Protein AF-A0A949W8V4-F1 (afdb_monomer)

pLDDT: mean 84.57, std 11.33, range [44.0, 98.31]

Secondary structure (DSSP, 8-state):
-TTSHHHHHHHHHHHHTPPP-GGGGGHHHHHHHHHHT---HHHHHHHHH-TTTTSPP-STTTTTHHHHS-HHHHHHHHHHHHHHHHHTTPPPSS-----HHHHHHHHHHHHHHHHHHHHHHHHHHS-HHHHHHHHHHHHHHHHHH----TTHHHHHHHHHHT-

Foldseek 3Di:
DLVCCQVVQVVVCVVVVHDDDPCVQVVLVVLVVCVVVVPDPVSVVCCVVPVPVNDGRDCPPPPPVVVVDDPVVLLLCCLVCVVVCVVVPHDRPDDRDPDPVSVVVNVVVVVLVVVLVVVVVVLVVDDPVVNVVVLVVQVVCCVPPVDDDPVCPVVVVVVVVVD

Solvent-accessible surface area (backbone atoms only — not comparable to full-atom values): 9700 Å² total; per-residue (Å²): 92,68,87,44,49,69,65,45,49,45,53,49,22,58,76,71,75,45,85,75,56,76,63,71,73,46,48,25,62,58,49,52,55,41,44,74,63,64,81,38,71,66,50,51,52,41,46,73,79,37,59,70,79,56,44,71,87,61,59,82,68,64,71,47,63,74,78,72,45,55,72,71,52,47,53,47,48,40,62,75,42,32,74,60,33,46,76,73,73,40,85,64,99,64,78,82,72,86,50,63,68,54,50,52,52,50,52,54,50,48,53,52,48,52,52,49,51,51,52,51,58,49,54,75,69,46,58,70,71,58,48,54,51,50,52,52,53,46,51,50,42,26,75,77,69,69,48,70,53,85,82,48,48,60,58,54,53,53,61,63,77,74,110

Sequence (163 aa):
MVAFPEEYTKRICQFLGLAYNLEMLEFNKVIEKKVESEEFNSTKEMADFHPNLIKPISTNHIKKWETAFTKKEVELIEYIAGDYGKKYGYETSQPKSSSLSLKFTAIKSFIRHQINYKIITLYYKLPQKTRELMSGFSRFLFKTFRYTNYFNSSDFRYDENNK

Radius of gyration: 21.93 Å; Cα contacts (8 Å, |Δi|>4): 82; chains: 1; bounding box: 43×48×44 Å

Mean predicted aligned error: 8.96 Å

Structure (mmCIF, N/CA/C/O backbone):
data_AF-A0A949W8V4-F1
#
_entry.id   AF-A0A949W8V4-F1
#
loop_
_atom_site.group_PDB
_atom_site.id
_atom_site.type_symbol
_atom_site.label_atom_id
_atom_site.label_alt_id
_atom_site.label_comp_id
_atom_site.label_asym_id
_atom_site.label_entity_id
_atom_site.label_seq_id
_atom_site.pdbx_PDB_ins_code
_atom_site.Cartn_x
_atom_site.Cartn_y
_atom_site.Cartn_z
_atom_site.occupancy
_atom_site.B_iso_or_equiv
_atom_site.auth_seq_id
_atom_site.auth_comp_id
_atom_site.auth_asym_id
_atom_site.auth_atom_id
_atom_site.pdbx_PDB_model_num
ATOM 1 N N . MET A 1 1 ? 6.200 -13.275 -5.519 1.00 84.56 1 MET A N 1
ATOM 2 C CA . MET A 1 1 ? 6.920 -12.515 -6.563 1.00 84.56 1 MET A CA 1
ATOM 3 C C . MET A 1 1 ? 8.295 -12.053 -6.093 1.00 84.56 1 MET A C 1
ATOM 5 O O . MET A 1 1 ? 9.257 -12.669 -6.507 1.00 84.56 1 MET A O 1
ATOM 9 N N . VAL A 1 2 ? 8.428 -11.071 -5.189 1.00 91.88 2 VAL A N 1
ATOM 10 C CA . VAL A 1 2 ? 9.757 -10.535 -4.790 1.00 91.88 2 VAL A CA 1
ATOM 11 C C . VAL A 1 2 ? 10.698 -11.535 -4.097 1.00 91.88 2 VAL A C 1
ATOM 13 O O . VAL A 1 2 ? 11.904 -11.353 -4.153 1.00 91.88 2 VAL A O 1
ATOM 16 N N . ALA A 1 3 ? 10.169 -12.594 -3.474 1.00 93.94 3 ALA A N 1
ATOM 17 C CA . ALA A 1 3 ? 10.979 -13.668 -2.882 1.00 93.94 3 ALA A CA 1
ATOM 18 C C . ALA A 1 3 ? 11.548 -14.654 -3.923 1.00 93.94 3 ALA A C 1
ATOM 20 O O . ALA A 1 3 ? 12.538 -15.319 -3.653 1.00 93.94 3 ALA A O 1
ATOM 21 N N . PHE A 1 4 ? 10.931 -14.732 -5.108 1.00 96.19 4 PHE A N 1
ATOM 22 C CA . PHE A 1 4 ? 11.317 -15.640 -6.195 1.00 96.19 4 PHE A CA 1
ATOM 23 C C . PHE A 1 4 ? 11.239 -14.901 -7.544 1.00 96.19 4 PHE A C 1
ATOM 25 O O . PHE A 1 4 ? 10.456 -15.273 -8.420 1.00 96.19 4 PHE A O 1
ATOM 32 N N . PRO A 1 5 ? 11.963 -13.781 -7.709 1.00 95.56 5 PRO A N 1
ATOM 33 C CA . PRO A 1 5 ? 11.707 -12.847 -8.799 1.00 95.56 5 PRO A CA 1
ATOM 34 C C . PRO A 1 5 ? 11.948 -13.469 -10.176 1.00 95.56 5 PRO A C 1
ATOM 36 O O . PRO A 1 5 ? 11.136 -13.269 -11.070 1.00 95.56 5 PRO A O 1
ATOM 39 N N . GLU A 1 6 ? 12.989 -14.286 -10.340 1.00 96.81 6 GLU A N 1
ATOM 40 C CA . GLU A 1 6 ? 13.263 -14.990 -11.597 1.00 96.81 6 GLU A CA 1
ATOM 41 C C . GLU A 1 6 ? 12.108 -15.902 -12.024 1.00 96.81 6 GLU A C 1
ATOM 43 O O . GLU A 1 6 ? 11.637 -15.827 -13.159 1.00 96.81 6 GLU A O 1
ATOM 48 N N . GLU A 1 7 ? 11.627 -16.740 -11.105 1.00 97.50 7 GLU A N 1
ATOM 49 C CA . GLU A 1 7 ? 10.554 -17.695 -11.369 1.00 97.50 7 GLU A CA 1
ATOM 50 C C . GLU A 1 7 ? 9.277 -16.981 -11.821 1.00 97.50 7 GLU A C 1
ATOM 52 O O . GLU A 1 7 ? 8.686 -17.326 -12.847 1.00 97.50 7 GLU A O 1
ATOM 57 N N . TYR A 1 8 ? 8.856 -15.959 -11.072 1.00 97.38 8 TYR A N 1
ATOM 58 C CA . TYR A 1 8 ? 7.639 -15.225 -11.397 1.00 97.38 8 TYR A CA 1
ATOM 59 C C . TYR A 1 8 ? 7.798 -14.392 -12.671 1.00 97.38 8 TYR A C 1
ATOM 61 O O . TYR A 1 8 ? 6.861 -14.352 -13.463 1.00 97.38 8 TYR A O 1
ATOM 69 N N . THR A 1 9 ? 8.962 -13.789 -12.924 1.00 96.94 9 THR A N 1
ATOM 70 C CA . THR A 1 9 ? 9.213 -13.055 -14.173 1.00 96.94 9 THR A CA 1
ATOM 71 C C . THR A 1 9 ? 9.150 -13.987 -15.382 1.00 96.94 9 THR A C 1
ATOM 73 O O . THR A 1 9 ? 8.477 -13.654 -16.351 1.00 96.94 9 THR A O 1
ATOM 76 N N . LYS A 1 10 ? 9.730 -15.196 -15.315 1.00 97.81 10 LYS A N 1
ATOM 77 C CA . LYS A 1 10 ? 9.595 -16.204 -16.387 1.00 97.81 10 LYS A CA 1
ATOM 78 C C . LYS A 1 10 ? 8.135 -16.575 -16.648 1.00 97.81 10 LYS A C 1
ATOM 80 O O . LYS A 1 10 ? 7.713 -16.604 -17.801 1.00 97.81 10 LYS A O 1
ATOM 85 N N . ARG A 1 11 ? 7.346 -16.805 -15.590 1.00 97.94 11 ARG A N 1
ATOM 86 C CA . ARG A 1 11 ? 5.905 -17.100 -15.708 1.00 97.94 11 ARG A CA 1
ATOM 87 C C . ARG A 1 11 ? 5.128 -15.937 -16.334 1.00 97.94 11 ARG A C 1
ATOM 89 O O . ARG A 1 11 ? 4.254 -16.174 -17.161 1.00 97.94 11 ARG A O 1
ATOM 96 N N . ILE A 1 12 ? 5.455 -14.696 -15.968 1.00 97.56 12 ILE A N 1
ATOM 97 C CA . ILE A 1 12 ? 4.845 -13.488 -16.545 1.00 97.56 12 ILE A CA 1
ATOM 98 C C . ILE A 1 12 ? 5.199 -13.370 -18.032 1.00 97.56 12 ILE A C 1
ATOM 100 O O . ILE A 1 12 ? 4.302 -13.189 -18.850 1.00 97.56 12 ILE A O 1
ATOM 104 N N . CYS A 1 13 ? 6.474 -13.531 -18.398 1.00 97.81 13 CYS A N 1
ATOM 105 C CA . CYS A 1 13 ? 6.913 -13.536 -19.794 1.00 97.81 13 CYS A CA 1
ATOM 106 C C . CYS A 1 13 ? 6.176 -14.609 -20.603 1.00 97.81 13 CYS A C 1
ATOM 108 O O . CYS A 1 13 ? 5.632 -14.306 -21.660 1.00 97.81 13 CYS A O 1
ATOM 110 N N . GLN A 1 14 ? 6.074 -15.832 -20.075 1.00 98.06 14 GLN A N 1
ATOM 111 C CA . GLN A 1 14 ? 5.349 -16.925 -20.719 1.00 98.06 14 GLN A CA 1
ATOM 112 C C . GLN A 1 14 ? 3.860 -16.604 -20.909 1.00 98.06 14 GLN A C 1
ATOM 114 O O . GLN A 1 14 ? 3.327 -16.825 -21.992 1.00 98.06 14 GLN A O 1
ATOM 119 N N . PHE A 1 15 ? 3.196 -16.061 -19.884 1.00 98.31 15 PHE A N 1
ATOM 120 C CA . PHE A 1 15 ? 1.791 -15.650 -19.964 1.00 98.31 15 PHE A CA 1
ATOM 121 C C . PHE A 1 15 ? 1.559 -14.576 -21.037 1.00 98.31 15 PHE A C 1
ATOM 123 O O . PHE A 1 15 ? 0.553 -14.615 -21.738 1.00 98.31 15 PHE A O 1
ATOM 130 N N . LEU A 1 16 ? 2.501 -13.640 -21.183 1.00 98.06 16 LEU A N 1
ATOM 131 C CA . LEU A 1 16 ? 2.433 -12.549 -22.158 1.00 98.06 16 LEU A CA 1
ATOM 132 C C . LEU A 1 16 ? 2.956 -12.927 -23.555 1.00 98.06 16 LEU A C 1
ATOM 134 O O . LEU A 1 16 ? 2.851 -12.114 -24.470 1.00 98.06 16 LEU A O 1
ATOM 138 N N . GLY A 1 17 ? 3.542 -14.116 -23.736 1.00 97.56 17 GLY A N 1
ATOM 139 C CA . GLY A 1 17 ? 4.193 -14.510 -24.991 1.00 97.56 17 GLY A CA 1
ATOM 140 C C . GLY A 1 17 ? 5.500 -13.757 -25.284 1.00 97.56 17 GLY A C 1
ATOM 141 O O . GLY A 1 17 ? 5.864 -13.587 -26.445 1.00 97.56 17 GLY A O 1
ATOM 142 N N . LEU A 1 18 ? 6.200 -13.284 -24.249 1.00 97.44 18 LEU A N 1
ATOM 143 C CA . LEU A 1 18 ? 7.463 -12.548 -24.350 1.00 97.44 18 LEU A CA 1
ATOM 144 C C . LEU A 1 18 ? 8.668 -13.453 -24.063 1.00 97.44 18 LEU A C 1
ATOM 146 O O . LEU A 1 18 ? 8.599 -14.362 -23.234 1.00 97.44 18 LEU A O 1
ATOM 150 N N . ALA A 1 19 ? 9.808 -13.160 -24.693 1.00 97.50 19 ALA A N 1
ATOM 151 C CA . ALA A 1 19 ? 11.077 -13.793 -24.349 1.00 97.50 19 ALA A CA 1
ATOM 152 C C . ALA A 1 19 ? 11.586 -13.276 -22.993 1.00 97.50 19 ALA A C 1
ATOM 154 O O . ALA A 1 19 ? 11.629 -12.069 -22.749 1.00 97.50 19 ALA A O 1
ATOM 155 N N . TYR A 1 20 ? 11.984 -14.193 -22.114 1.00 97.12 20 TYR A N 1
ATOM 156 C CA . TYR A 1 20 ? 12.627 -13.843 -20.851 1.00 97.12 20 TYR A CA 1
ATOM 157 C C . TYR A 1 20 ? 14.079 -13.401 -21.090 1.00 97.12 20 TYR A C 1
ATOM 159 O O . TYR A 1 20 ? 14.827 -14.093 -21.779 1.00 97.12 20 TYR A O 1
ATOM 167 N N . ASN A 1 21 ? 14.483 -12.286 -20.476 1.00 95.50 21 ASN A N 1
ATOM 168 C CA . ASN A 1 21 ? 15.872 -11.826 -20.428 1.00 95.50 21 ASN A CA 1
ATOM 169 C C . ASN A 1 21 ? 16.285 -11.635 -18.959 1.00 95.50 21 ASN A C 1
ATOM 171 O O . ASN A 1 21 ? 15.540 -11.051 -18.171 1.00 95.50 21 ASN A O 1
ATOM 175 N N . LEU A 1 22 ? 17.480 -12.109 -18.601 1.00 93.69 22 LEU A N 1
ATOM 176 C CA . LEU A 1 22 ? 18.052 -11.968 -17.263 1.00 93.69 22 LEU A CA 1
ATOM 177 C C . LEU A 1 22 ? 18.161 -10.497 -16.825 1.00 93.69 22 LEU A C 1
ATOM 179 O O . LEU A 1 22 ? 17.921 -10.190 -15.658 1.00 93.69 22 LEU A O 1
ATOM 183 N N . GLU A 1 23 ? 18.418 -9.581 -17.763 1.00 92.75 23 GLU A N 1
ATOM 184 C CA . GLU A 1 23 ? 18.495 -8.135 -17.509 1.00 92.75 23 GLU A CA 1
ATOM 185 C C . GLU A 1 23 ? 17.200 -7.554 -16.916 1.00 92.75 23 GLU A C 1
ATOM 187 O O . GLU A 1 23 ? 17.244 -6.535 -16.230 1.00 92.75 23 GLU A O 1
ATOM 192 N N . MET A 1 24 ? 16.046 -8.214 -17.096 1.00 92.50 24 MET A N 1
ATOM 193 C CA . MET A 1 24 ? 14.777 -7.795 -16.481 1.00 92.50 24 MET A CA 1
ATOM 194 C C . MET A 1 24 ? 14.825 -7.828 -14.945 1.00 92.50 24 MET A C 1
ATOM 196 O O . MET A 1 24 ? 14.082 -7.099 -14.289 1.00 92.50 24 MET A O 1
ATOM 200 N N . LEU A 1 25 ? 15.686 -8.668 -14.360 1.00 94.31 25 LEU A N 1
ATOM 201 C CA . LEU A 1 25 ? 15.898 -8.719 -12.910 1.00 94.31 25 LEU A CA 1
ATOM 202 C C . LEU A 1 25 ? 16.863 -7.634 -12.419 1.00 94.31 25 LEU A C 1
ATOM 204 O O . LEU A 1 25 ? 16.839 -7.289 -11.240 1.00 94.31 25 LEU A O 1
ATOM 208 N N . GLU A 1 26 ? 17.671 -7.074 -13.320 1.00 92.69 26 GLU A N 1
ATOM 209 C CA . GLU A 1 26 ? 18.662 -6.031 -13.047 1.00 92.69 26 GLU A CA 1
ATOM 210 C C . GLU A 1 26 ? 18.181 -4.643 -13.506 1.00 92.69 26 GLU A C 1
ATOM 212 O O . GLU A 1 26 ? 18.981 -3.778 -13.872 1.00 92.69 26 GLU A O 1
ATOM 217 N N . PHE A 1 27 ? 16.862 -4.410 -13.483 1.00 89.81 27 PHE A N 1
ATOM 218 C CA . PHE A 1 27 ? 16.245 -3.168 -13.961 1.00 89.81 27 PHE A CA 1
ATOM 219 C C . PHE A 1 27 ? 16.843 -1.912 -13.310 1.00 89.81 27 PHE A C 1
ATOM 221 O O . PHE A 1 27 ? 16.931 -0.872 -13.959 1.00 89.81 27 PHE A O 1
ATOM 228 N N . ASN A 1 28 ? 17.286 -1.999 -12.050 1.00 89.62 28 ASN A N 1
ATOM 229 C CA . ASN A 1 28 ? 17.875 -0.873 -11.334 1.00 89.62 28 ASN A CA 1
ATOM 230 C C . ASN A 1 28 ? 19.147 -0.364 -12.028 1.00 89.62 28 ASN A C 1
ATOM 232 O O . ASN A 1 28 ? 19.299 0.840 -12.186 1.00 89.62 28 ASN A O 1
ATOM 236 N N . LYS A 1 29 ? 19.994 -1.263 -12.553 1.00 88.06 29 LYS A N 1
ATOM 237 C CA . LYS A 1 29 ? 21.221 -0.888 -13.276 1.00 88.06 29 LYS A CA 1
ATOM 238 C C . LYS A 1 29 ? 20.908 -0.188 -14.598 1.00 88.06 29 LYS A C 1
ATOM 240 O O . LYS A 1 29 ? 21.640 0.698 -15.028 1.00 88.06 29 LYS A O 1
ATOM 245 N N . VAL A 1 30 ? 19.826 -0.596 -15.265 1.00 83.56 30 VAL A N 1
ATOM 246 C CA . VAL A 1 30 ? 19.356 0.045 -16.503 1.00 83.56 30 VAL A CA 1
ATOM 247 C C . VAL A 1 30 ? 18.846 1.455 -16.209 1.00 83.56 30 VAL A C 1
ATOM 249 O O . VAL A 1 30 ? 19.110 2.374 -16.981 1.00 83.56 30 VAL A O 1
ATOM 252 N N . ILE A 1 31 ? 18.132 1.631 -15.095 1.00 81.06 31 ILE A N 1
ATOM 253 C CA . ILE A 1 31 ? 17.621 2.935 -14.669 1.00 81.06 31 ILE A CA 1
ATOM 254 C C . ILE A 1 31 ? 18.767 3.856 -14.235 1.00 81.06 31 ILE A C 1
ATOM 256 O O . ILE A 1 31 ? 18.824 4.980 -14.719 1.00 81.06 31 ILE A O 1
ATOM 260 N N . GLU A 1 32 ? 19.700 3.386 -13.403 1.00 79.25 32 GLU A N 1
ATOM 261 C CA . GLU A 1 32 ? 20.880 4.147 -12.955 1.00 79.25 32 GLU A CA 1
ATOM 262 C C . GLU A 1 32 ? 21.673 4.707 -14.146 1.00 79.25 32 GLU A C 1
ATOM 264 O O . GLU A 1 32 ? 21.876 5.917 -14.233 1.00 79.25 32 GLU A O 1
ATOM 269 N N . LYS A 1 33 ? 21.995 3.863 -15.137 1.00 78.88 33 LYS A N 1
ATOM 270 C CA . LYS A 1 33 ? 22.681 4.299 -16.368 1.00 78.88 33 LYS A CA 1
ATOM 271 C C . LYS A 1 33 ? 21.918 5.392 -17.123 1.00 78.88 33 LYS A C 1
ATOM 273 O O . LYS A 1 33 ? 22.530 6.314 -17.651 1.00 78.88 33 LYS A O 1
ATOM 278 N N . LYS A 1 34 ? 20.584 5.301 -17.174 1.00 75.88 34 LYS A N 1
ATOM 279 C CA . LYS A 1 34 ? 19.737 6.301 -17.842 1.00 75.88 34 LYS A CA 1
ATOM 280 C C . LYS A 1 34 ? 19.667 7.621 -17.075 1.00 75.88 34 LYS A C 1
ATOM 282 O O . LYS A 1 34 ? 19.628 8.671 -17.711 1.00 75.88 34 LYS A O 1
ATOM 287 N N . VAL A 1 35 ? 19.670 7.583 -15.739 1.00 71.94 35 VAL A N 1
ATOM 288 C CA . VAL A 1 35 ? 19.744 8.793 -14.900 1.00 71.94 35 VAL A CA 1
ATOM 289 C C . VAL A 1 35 ? 21.071 9.519 -15.126 1.00 71.94 35 VAL A C 1
ATOM 291 O O . VAL A 1 35 ? 21.064 10.729 -15.325 1.00 71.94 35 VAL A O 1
ATOM 294 N N . GLU A 1 36 ? 22.189 8.788 -15.138 1.00 71.31 36 GLU A N 1
ATOM 295 C CA . GLU A 1 36 ? 23.533 9.359 -15.329 1.00 71.31 36 GLU A CA 1
ATOM 296 C C . GLU A 1 36 ? 23.736 9.968 -16.722 1.00 71.31 36 GLU A C 1
ATOM 298 O O . GLU A 1 36 ? 24.458 10.949 -16.866 1.00 71.31 36 GLU A O 1
ATOM 303 N N . SER A 1 37 ? 23.082 9.415 -17.746 1.00 70.00 37 SER A N 1
ATOM 304 C CA . SER A 1 37 ? 23.215 9.883 -19.131 1.00 70.00 37 SER A CA 1
ATOM 305 C C . SER A 1 37 ? 22.449 11.173 -19.473 1.00 70.00 37 SER A C 1
ATOM 307 O O . SER A 1 37 ? 22.523 11.613 -20.614 1.00 70.00 37 SER A O 1
ATOM 309 N N . GLU A 1 38 ? 21.673 11.751 -18.543 1.00 63.00 38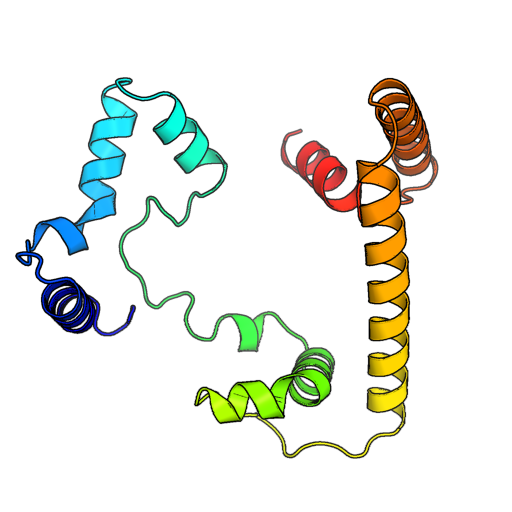 GLU A N 1
ATOM 310 C CA . GLU A 1 38 ? 20.748 12.889 -18.767 1.00 63.00 38 GLU A CA 1
ATOM 311 C C . GLU A 1 38 ? 19.739 12.720 -19.930 1.00 63.00 38 GLU A C 1
ATOM 313 O O . GLU A 1 38 ? 18.939 13.617 -20.192 1.00 63.00 38 GLU A O 1
ATOM 318 N N . GLU A 1 39 ? 19.682 11.556 -20.590 1.00 60.69 39 GLU A N 1
ATOM 319 C CA . GLU A 1 39 ? 18.820 11.309 -21.756 1.00 60.69 39 GLU A CA 1
ATOM 320 C C . GLU A 1 39 ? 17.317 11.383 -21.436 1.00 60.69 39 GLU A C 1
ATOM 322 O O . GLU A 1 39 ? 16.488 11.406 -22.346 1.00 60.69 39 GLU A O 1
ATOM 327 N N . PHE A 1 40 ? 16.933 11.429 -20.156 1.00 60.19 40 PHE A N 1
ATOM 328 C CA . PHE A 1 40 ? 15.532 11.437 -19.754 1.00 60.19 40 PHE A CA 1
ATOM 329 C C . PHE A 1 40 ? 15.285 12.190 -18.435 1.00 60.19 40 PHE A C 1
ATOM 331 O O . PHE A 1 40 ? 15.471 11.645 -17.343 1.00 60.19 40 PHE A O 1
ATOM 338 N N . ASN A 1 41 ? 14.733 13.406 -18.531 1.00 60.44 41 ASN A N 1
ATOM 339 C CA . ASN A 1 41 ? 14.256 14.184 -17.375 1.00 60.44 41 ASN A CA 1
ATOM 340 C C . ASN A 1 41 ? 13.271 13.397 -16.488 1.00 60.44 41 ASN A C 1
ATOM 342 O O . ASN A 1 41 ? 13.312 13.524 -15.265 1.00 60.44 41 ASN A O 1
ATOM 346 N N . SER A 1 42 ? 12.444 12.515 -17.068 1.00 64.06 42 SER A N 1
ATOM 347 C CA . SER A 1 42 ? 11.484 11.729 -16.280 1.00 64.06 42 SER A CA 1
ATOM 348 C C . SER A 1 42 ? 12.143 10.678 -15.381 1.00 64.06 42 SER A C 1
ATOM 350 O O . SER A 1 42 ? 11.525 10.240 -14.416 1.00 64.06 42 SER A O 1
ATOM 352 N N . THR A 1 43 ? 13.380 10.250 -15.664 1.00 65.06 43 THR A N 1
ATOM 353 C CA . THR A 1 43 ? 14.079 9.266 -14.816 1.00 65.06 43 THR A CA 1
ATOM 354 C C . THR A 1 43 ? 14.594 9.915 -13.533 1.00 65.06 43 THR A C 1
ATOM 356 O O . THR A 1 43 ? 14.563 9.291 -12.474 1.00 65.06 43 THR A O 1
ATOM 359 N N . LYS A 1 44 ? 14.990 11.192 -13.604 1.00 67.81 44 LYS A N 1
ATOM 360 C CA . LYS A 1 44 ? 15.353 11.997 -12.432 1.00 67.81 44 LYS A CA 1
ATOM 361 C C . LYS A 1 44 ? 14.137 12.252 -11.539 1.00 67.81 44 LYS A C 1
ATOM 363 O O . LYS A 1 44 ? 14.183 11.958 -10.352 1.00 67.81 44 LYS A O 1
ATOM 368 N N . GLU A 1 45 ? 13.013 12.663 -12.127 1.00 70.38 45 GLU A N 1
ATOM 369 C CA . GLU A 1 45 ? 11.748 12.809 -11.389 1.00 70.38 45 GLU A CA 1
ATOM 370 C C . GLU A 1 45 ? 11.298 11.481 -10.756 1.00 70.38 45 GLU A C 1
ATOM 372 O O . GLU A 1 45 ? 10.854 11.444 -9.610 1.00 70.38 45 GLU A O 1
ATOM 377 N N . MET A 1 46 ? 11.454 10.360 -11.464 1.00 70.12 46 MET A N 1
ATOM 378 C CA . MET A 1 46 ? 11.134 9.037 -10.926 1.00 70.12 46 MET A CA 1
ATOM 379 C C . MET A 1 46 ? 12.029 8.652 -9.740 1.00 70.12 46 MET A C 1
ATOM 381 O O . MET A 1 46 ? 11.538 8.030 -8.797 1.00 70.12 46 MET A O 1
ATOM 385 N N . ALA A 1 47 ? 13.308 9.033 -9.753 1.00 72.81 47 ALA A N 1
ATOM 386 C CA . ALA A 1 47 ? 14.207 8.835 -8.619 1.00 72.81 47 ALA A CA 1
ATOM 387 C C . ALA A 1 47 ? 13.772 9.662 -7.395 1.00 72.81 47 ALA A C 1
ATOM 389 O O . ALA A 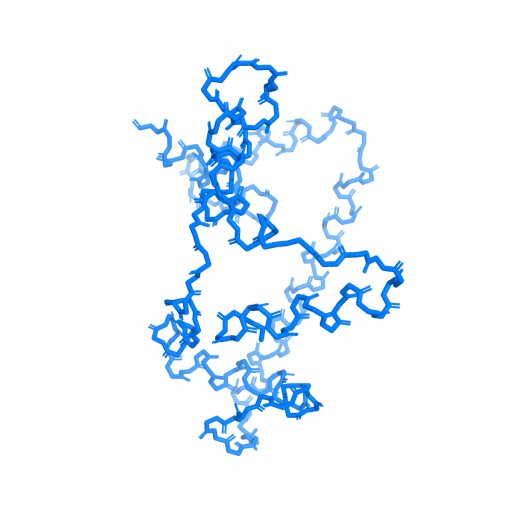1 47 ? 13.784 9.139 -6.278 1.00 72.81 47 ALA A O 1
ATOM 390 N N . ASP A 1 48 ? 13.310 10.895 -7.613 1.00 76.06 48 ASP A N 1
ATOM 391 C CA . ASP A 1 48 ? 12.872 11.801 -6.547 1.00 76.06 48 ASP A CA 1
ATOM 392 C C . ASP A 1 48 ? 11.520 11.376 -5.940 1.00 76.06 48 ASP A C 1
ATOM 394 O O . ASP A 1 48 ? 11.371 11.294 -4.718 1.00 76.06 48 ASP A O 1
ATOM 398 N N . PHE A 1 49 ? 10.526 11.040 -6.773 1.00 74.44 49 PHE A N 1
ATOM 399 C CA . PHE A 1 49 ? 9.179 10.676 -6.307 1.00 74.44 49 PHE A CA 1
ATOM 400 C C . PHE A 1 49 ? 9.038 9.199 -5.917 1.00 74.44 49 PHE A C 1
ATOM 402 O O . PHE A 1 49 ? 8.212 8.846 -5.067 1.00 74.44 49 PHE A O 1
ATOM 409 N N . HIS A 1 50 ? 9.833 8.314 -6.519 1.00 79.62 50 HIS A N 1
ATOM 410 C CA . HIS A 1 50 ? 9.743 6.868 -6.325 1.00 79.62 50 HIS A CA 1
ATOM 411 C C . HIS A 1 50 ? 11.116 6.218 -6.071 1.00 79.62 50 HIS A C 1
ATOM 413 O O . HIS A 1 50 ? 11.493 5.267 -6.761 1.00 79.62 50 HIS A O 1
ATOM 419 N N . PRO A 1 51 ? 11.827 6.607 -4.995 1.00 82.81 51 PRO A N 1
ATOM 420 C CA . PRO A 1 51 ? 13.205 6.176 -4.727 1.00 82.81 51 PRO A CA 1
ATOM 421 C C . PRO A 1 51 ? 13.366 4.670 -4.469 1.00 82.81 51 PRO A C 1
ATOM 423 O O . PRO A 1 51 ? 14.480 4.160 -4.405 1.00 82.81 51 PRO A O 1
ATOM 426 N N . ASN A 1 52 ? 12.275 3.925 -4.275 1.00 85.75 52 ASN A N 1
ATOM 427 C CA . ASN A 1 52 ? 12.333 2.466 -4.149 1.00 85.75 52 ASN A CA 1
ATOM 428 C C . ASN A 1 52 ? 12.247 1.744 -5.502 1.00 85.75 52 ASN A C 1
ATOM 430 O O . ASN A 1 52 ? 12.654 0.591 -5.573 1.00 85.75 52 ASN A O 1
ATOM 434 N N . LEU A 1 53 ? 11.757 2.399 -6.562 1.00 84.44 53 LEU A N 1
ATOM 435 C CA . LEU A 1 53 ? 11.689 1.827 -7.915 1.00 84.44 53 LEU A CA 1
ATOM 436 C C . LEU A 1 53 ? 13.031 1.873 -8.653 1.00 84.44 53 LEU A C 1
ATOM 438 O O . LEU A 1 53 ? 13.130 1.333 -9.745 1.00 84.44 53 LEU A O 1
ATOM 442 N N . ILE A 1 54 ? 14.048 2.503 -8.065 1.00 86.75 54 ILE A N 1
ATOM 443 C CA . ILE A 1 54 ? 15.423 2.522 -8.579 1.00 86.75 54 ILE A CA 1
ATOM 444 C C . ILE A 1 54 ? 16.348 1.581 -7.801 1.00 86.75 54 ILE A C 1
ATOM 446 O O . ILE A 1 54 ? 17.528 1.490 -8.099 1.00 86.75 54 ILE A O 1
ATOM 450 N N . LYS A 1 55 ? 15.837 0.896 -6.772 1.00 89.38 55 LYS A N 1
ATOM 451 C CA . LYS A 1 55 ? 16.614 -0.027 -5.938 1.00 89.38 55 LYS A CA 1
ATOM 452 C C . LYS A 1 55 ? 16.500 -1.456 -6.468 1.00 89.38 55 LYS A C 1
ATOM 454 O O . LYS A 1 55 ? 15.495 -1.784 -7.100 1.00 89.38 55 LYS A O 1
ATOM 459 N N . PRO A 1 56 ? 17.477 -2.333 -6.175 1.00 92.44 56 PRO A N 1
ATOM 460 C CA . PRO A 1 56 ? 17.370 -3.747 -6.514 1.00 92.44 56 PRO A CA 1
ATOM 461 C C . PRO A 1 56 ? 16.170 -4.406 -5.819 1.00 92.44 56 PRO A C 1
ATOM 463 O O . PRO A 1 56 ? 15.692 -3.947 -4.775 1.00 92.44 56 PRO A O 1
ATOM 466 N N . ILE A 1 57 ? 15.705 -5.523 -6.387 1.00 92.81 57 ILE A N 1
ATOM 467 C CA . ILE A 1 57 ? 14.625 -6.328 -5.804 1.00 92.81 57 IL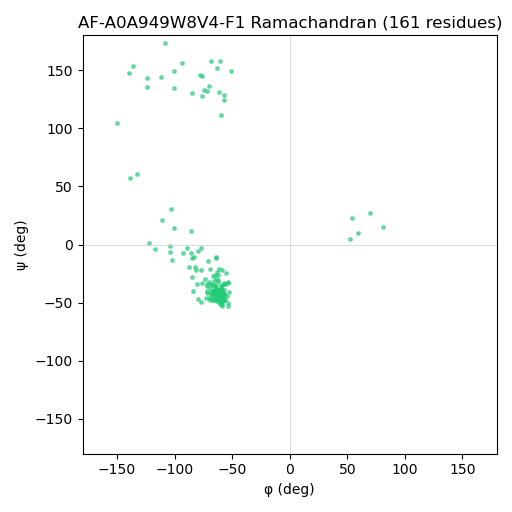E A CA 1
ATOM 468 C C . ILE A 1 57 ? 15.020 -6.747 -4.385 1.00 92.81 57 ILE A C 1
ATOM 470 O O . ILE A 1 57 ? 16.092 -7.303 -4.159 1.00 92.81 57 ILE A O 1
ATOM 474 N N . SER A 1 58 ? 14.134 -6.497 -3.423 1.00 92.75 58 SER A N 1
ATOM 475 C 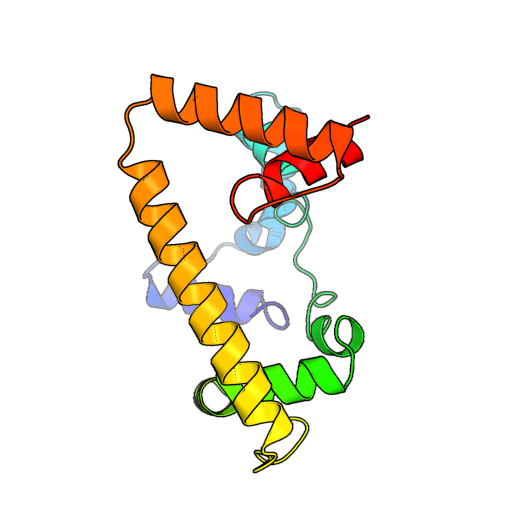CA . SER A 1 58 ? 14.369 -6.789 -2.011 1.00 92.75 58 SER A CA 1
ATOM 476 C C . SER A 1 58 ? 13.121 -7.358 -1.343 1.00 92.75 58 SER A C 1
ATOM 478 O O . SER A 1 58 ? 11.990 -6.986 -1.662 1.00 92.75 58 SER A O 1
ATOM 480 N N . THR A 1 59 ? 13.333 -8.234 -0.363 1.00 93.62 59 THR A N 1
ATOM 481 C CA . THR A 1 59 ? 12.290 -8.784 0.510 1.00 93.62 59 THR A CA 1
ATOM 482 C C . THR A 1 59 ? 12.053 -7.938 1.766 1.00 93.62 59 THR A C 1
ATOM 484 O O . THR A 1 59 ? 11.117 -8.218 2.508 1.00 93.62 59 THR A O 1
ATOM 487 N N . ASN A 1 60 ? 12.815 -6.859 1.985 1.00 90.50 60 ASN A N 1
ATOM 488 C CA . ASN A 1 60 ? 12.779 -6.051 3.217 1.00 90.50 60 ASN A CA 1
ATOM 489 C C . ASN A 1 60 ? 11.418 -5.399 3.508 1.00 90.50 60 ASN A C 1
ATOM 491 O O . ASN A 1 60 ? 11.136 -5.002 4.636 1.00 90.50 60 ASN A O 1
ATOM 495 N N . HIS A 1 61 ? 10.580 -5.240 2.484 1.00 88.69 61 HIS A N 1
ATOM 496 C CA . HIS A 1 61 ? 9.244 -4.661 2.618 1.00 88.69 61 HIS A CA 1
ATOM 497 C C . HIS A 1 61 ? 8.150 -5.711 2.849 1.00 88.69 61 HIS A C 1
ATOM 499 O O . HIS A 1 61 ? 7.009 -5.343 3.136 1.00 88.69 61 HIS A O 1
ATOM 505 N N . ILE A 1 62 ? 8.477 -7.006 2.757 1.00 90.38 62 ILE A N 1
ATOM 506 C CA . ILE A 1 62 ? 7.552 -8.078 3.125 1.00 90.38 62 ILE A CA 1
ATOM 507 C C . ILE A 1 62 ? 7.217 -7.917 4.609 1.00 90.38 62 ILE A C 1
ATOM 509 O O . ILE A 1 62 ? 8.106 -7.726 5.431 1.00 90.38 62 ILE A O 1
ATOM 513 N N . LYS A 1 63 ? 5.922 -7.967 4.943 1.00 86.62 63 LYS A N 1
ATOM 514 C CA . LYS A 1 63 ? 5.412 -7.899 6.325 1.00 86.62 63 LYS A CA 1
ATOM 515 C C . LYS A 1 63 ? 5.777 -6.639 7.122 1.00 86.62 63 LYS A C 1
ATOM 517 O O . LYS A 1 63 ? 5.446 -6.555 8.296 1.00 86.62 63 LYS A O 1
ATOM 522 N N . LYS A 1 64 ? 6.337 -5.596 6.495 1.00 89.06 64 LYS A N 1
ATOM 523 C CA . LYS A 1 64 ? 6.651 -4.320 7.172 1.00 89.06 64 LYS A CA 1
ATOM 524 C C . LYS A 1 64 ? 5.434 -3.682 7.862 1.00 89.06 64 LYS A C 1
ATOM 526 O O . LYS A 1 64 ? 5.586 -2.924 8.812 1.00 89.06 64 LYS A O 1
ATOM 531 N N . TRP A 1 65 ? 4.226 -3.993 7.397 1.00 87.19 65 TRP A N 1
ATOM 532 C CA . TRP A 1 65 ? 2.986 -3.543 8.022 1.00 87.19 65 TRP A CA 1
ATOM 533 C C . TRP A 1 65 ? 2.790 -4.094 9.447 1.00 87.19 65 TRP A C 1
ATOM 535 O O . TRP A 1 65 ? 2.204 -3.397 10.267 1.00 87.19 65 TRP A O 1
ATOM 545 N N . GLU A 1 66 ? 3.318 -5.282 9.768 1.00 83.75 66 GLU A N 1
ATOM 546 C CA . GLU A 1 66 ? 3.163 -5.923 11.085 1.00 83.75 66 GLU A CA 1
ATOM 547 C C . GLU A 1 66 ? 3.785 -5.080 12.210 1.00 83.75 66 GLU A C 1
ATOM 549 O O . GLU A 1 66 ? 3.292 -5.083 13.335 1.00 83.75 66 GLU A O 1
ATOM 554 N N . THR A 1 67 ? 4.843 -4.323 11.903 1.00 85.81 67 THR A N 1
ATOM 555 C CA . THR A 1 67 ? 5.515 -3.421 12.852 1.00 85.81 67 THR A CA 1
ATOM 556 C C . THR A 1 67 ? 5.144 -1.952 12.661 1.00 85.81 67 THR A C 1
ATOM 558 O O . THR A 1 67 ? 5.427 -1.134 13.534 1.00 85.81 67 THR A O 1
ATOM 561 N N . ALA A 1 68 ? 4.512 -1.597 11.539 1.00 91.25 68 ALA A N 1
ATOM 562 C CA . ALA A 1 68 ? 4.104 -0.223 11.248 1.00 91.25 68 ALA A CA 1
ATOM 563 C C . ALA A 1 68 ? 2.789 0.175 11.933 1.00 91.25 68 ALA A C 1
ATOM 565 O O . ALA A 1 68 ? 2.528 1.366 12.094 1.00 91.25 68 ALA A O 1
ATOM 566 N N . PHE A 1 69 ? 1.965 -0.803 12.311 1.00 91.50 69 PHE A N 1
ATOM 567 C CA . PHE A 1 69 ? 0.658 -0.577 12.915 1.00 91.50 69 PHE A CA 1
ATOM 568 C C . PHE A 1 69 ? 0.626 -1.023 14.373 1.00 91.50 69 PHE A C 1
ATOM 570 O O . PHE A 1 69 ? 1.206 -2.035 14.766 1.00 91.50 69 PHE A O 1
ATOM 577 N N . THR A 1 70 ? -0.114 -0.282 15.191 1.00 91.94 70 THR A N 1
ATOM 578 C CA . THR A 1 70 ? -0.468 -0.727 16.538 1.00 91.94 70 THR A CA 1
ATOM 579 C C . THR A 1 70 ? -1.432 -1.914 16.471 1.00 91.94 70 THR A C 1
ATOM 581 O O . THR A 1 70 ? -2.176 -2.082 15.504 1.00 91.94 70 THR A O 1
ATOM 584 N N . LYS A 1 71 ? -1.507 -2.712 17.543 1.00 89.00 71 LYS A N 1
ATOM 585 C CA . LYS A 1 71 ? -2.431 -3.862 17.619 1.00 89.00 71 LYS A CA 1
ATOM 586 C C . LYS A 1 71 ? -3.887 -3.487 17.306 1.00 89.00 71 LYS A C 1
ATOM 588 O O . LYS A 1 71 ? -4.553 -4.198 16.568 1.00 89.00 71 LYS A O 1
ATOM 593 N N . LYS A 1 72 ? -4.357 -2.336 17.801 1.00 88.31 72 LYS A N 1
ATOM 594 C CA . LYS A 1 72 ? -5.724 -1.842 17.547 1.00 88.31 72 LYS A CA 1
ATOM 595 C C . LYS A 1 72 ? -5.960 -1.481 16.079 1.00 88.31 72 LYS A C 1
ATOM 597 O O . LYS A 1 72 ? -7.070 -1.636 15.578 1.00 88.31 72 LYS A O 1
ATOM 602 N N . GLU A 1 73 ? -4.940 -0.967 15.397 1.00 90.38 73 GLU A N 1
ATOM 603 C CA . GLU A 1 73 ? -5.022 -0.662 13.967 1.00 90.38 73 GLU A CA 1
ATOM 604 C C . GLU A 1 73 ? -5.043 -1.943 13.139 1.00 90.38 73 GLU A C 1
ATOM 606 O O . GLU A 1 73 ? -5.871 -2.049 12.239 1.00 90.38 73 GLU A O 1
ATOM 611 N N . VAL A 1 74 ? -4.215 -2.934 13.488 1.00 91.19 74 VAL A N 1
ATOM 612 C CA . VAL A 1 74 ? -4.260 -4.269 12.872 1.00 91.19 74 VAL A CA 1
ATOM 613 C C . VAL A 1 74 ? -5.643 -4.899 13.053 1.00 91.19 74 VAL A C 1
ATOM 615 O O . VAL A 1 74 ? -6.249 -5.311 12.069 1.00 91.19 74 VAL A O 1
ATOM 618 N N . GLU A 1 75 ? -6.201 -4.877 14.267 1.00 91.12 75 GLU A N 1
ATOM 619 C CA . GLU A 1 75 ? -7.558 -5.374 14.543 1.00 91.12 75 GLU A CA 1
ATOM 620 C C . GLU A 1 75 ? -8.626 -4.673 13.691 1.00 91.12 75 GLU A C 1
ATOM 622 O O . GLU A 1 75 ? -9.530 -5.323 13.166 1.00 91.12 75 GLU A O 1
ATOM 627 N N . LEU A 1 76 ? -8.535 -3.350 13.523 1.00 91.31 76 LEU A N 1
ATOM 628 C CA . LEU A 1 76 ? -9.470 -2.594 12.690 1.00 91.31 76 LEU A CA 1
ATOM 629 C C . LEU A 1 76 ? -9.313 -2.927 11.197 1.00 91.31 76 LEU A C 1
ATOM 631 O O . LEU A 1 76 ? -10.318 -3.074 10.500 1.00 91.31 76 LEU A O 1
ATOM 635 N N . ILE A 1 77 ? -8.076 -3.049 10.705 1.00 91.62 77 ILE A N 1
ATOM 636 C CA . ILE A 1 77 ? -7.777 -3.426 9.316 1.00 91.62 77 ILE A CA 1
ATOM 637 C C . ILE A 1 77 ? -8.321 -4.826 9.032 1.00 91.62 77 ILE A C 1
ATOM 639 O O . ILE A 1 77 ? -9.044 -5.009 8.054 1.00 91.62 77 ILE A O 1
ATOM 643 N N . GLU A 1 78 ? -8.042 -5.798 9.899 1.00 91.56 78 GLU A N 1
ATOM 644 C CA . GLU A 1 78 ? -8.550 -7.166 9.771 1.00 91.56 78 GLU A CA 1
ATOM 645 C C . GLU A 1 78 ? -10.078 -7.225 9.906 1.00 91.56 78 GLU A C 1
ATOM 647 O O . GLU A 1 78 ? -10.730 -7.972 9.177 1.00 91.56 78 GLU A O 1
ATOM 652 N N . TYR A 1 79 ? -10.688 -6.395 10.758 1.00 92.50 79 TYR A N 1
ATOM 653 C CA . TYR A 1 79 ? -12.147 -6.299 10.858 1.00 92.50 79 TYR A CA 1
ATOM 654 C C . TYR A 1 79 ? -12.797 -5.815 9.551 1.00 92.50 79 TYR A C 1
ATOM 656 O O . TYR A 1 79 ? -13.832 -6.348 9.143 1.00 92.50 79 TYR A O 1
ATOM 664 N N . ILE A 1 80 ? -12.200 -4.813 8.893 1.00 91.38 80 ILE A N 1
A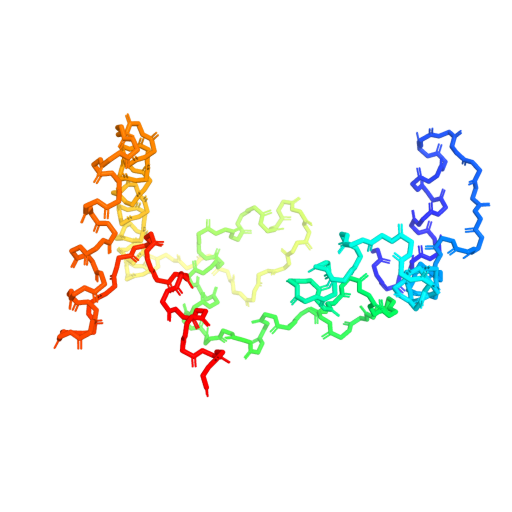TOM 665 C CA . ILE A 1 80 ? -12.730 -4.207 7.660 1.00 91.38 80 ILE A CA 1
ATOM 666 C C . ILE A 1 80 ? -12.407 -5.059 6.425 1.00 91.38 80 ILE A C 1
ATOM 668 O O . ILE A 1 80 ? -13.274 -5.273 5.580 1.00 91.38 80 ILE A O 1
ATOM 672 N N . ALA A 1 81 ? -11.159 -5.510 6.298 1.00 91.69 81 ALA A N 1
ATOM 673 C CA . ALA A 1 81 ? -10.607 -6.084 5.073 1.00 91.69 81 ALA A CA 1
ATOM 674 C C . ALA A 1 81 ? -10.188 -7.555 5.206 1.00 91.69 81 ALA A C 1
ATOM 676 O O . ALA A 1 81 ? -9.809 -8.157 4.204 1.00 91.69 81 ALA A O 1
ATOM 677 N N . GLY A 1 82 ? -10.272 -8.160 6.394 1.00 92.00 82 GLY A N 1
ATOM 678 C CA . GLY A 1 82 ? -9.785 -9.521 6.645 1.00 92.00 82 GLY A CA 1
ATOM 679 C C . GLY A 1 82 ? -10.445 -10.584 5.769 1.00 92.00 82 GLY A C 1
ATOM 680 O O . GLY A 1 82 ? -9.765 -11.501 5.320 1.00 92.00 82 GLY A O 1
ATOM 681 N N . ASP A 1 83 ? -11.731 -10.434 5.438 1.00 91.88 83 ASP A N 1
ATOM 682 C CA . ASP A 1 83 ? -12.422 -11.359 4.526 1.00 91.88 83 ASP A CA 1
ATOM 683 C C . ASP A 1 83 ? -11.821 -11.304 3.105 1.00 91.88 83 ASP A C 1
ATOM 685 O O . ASP A 1 83 ? -11.627 -12.338 2.464 1.00 91.88 83 ASP A O 1
ATOM 689 N N . TYR A 1 84 ? -11.449 -10.107 2.630 1.00 94.12 84 TYR A N 1
ATOM 690 C CA . TYR A 1 84 ? -10.737 -9.937 1.359 1.00 94.12 84 TYR A CA 1
ATOM 691 C C . TYR A 1 84 ? -9.293 -10.426 1.447 1.00 94.12 84 TYR A C 1
ATOM 693 O O . TYR A 1 84 ? -8.819 -11.073 0.519 1.00 94.12 84 TYR A O 1
ATOM 701 N N . GLY A 1 85 ? -8.609 -10.161 2.563 1.00 92.44 85 GLY A N 1
ATOM 702 C CA . GLY A 1 85 ? -7.271 -10.684 2.823 1.00 92.44 85 GLY A CA 1
ATOM 703 C C . GLY A 1 85 ? -7.243 -12.204 2.681 1.00 92.44 85 GLY A C 1
ATOM 704 O O . GLY A 1 85 ? -6.506 -12.724 1.846 1.00 92.44 85 GLY A O 1
ATOM 705 N N . LYS A 1 86 ? -8.141 -12.902 3.387 1.00 93.19 86 LYS A N 1
ATOM 706 C CA . LYS A 1 86 ? -8.284 -14.364 3.320 1.00 93.19 86 LYS A CA 1
ATOM 707 C C . LYS A 1 86 ? -8.563 -14.859 1.907 1.00 93.19 86 LYS A C 1
ATOM 709 O O . LYS A 1 86 ? -7.940 -15.822 1.470 1.00 93.19 86 LYS A O 1
ATOM 714 N N . LYS A 1 87 ? -9.442 -14.176 1.165 1.00 95.75 87 LYS A N 1
ATOM 715 C CA . LYS A 1 87 ? -9.731 -14.500 -0.242 1.00 95.75 87 LYS A CA 1
ATOM 716 C C . LYS A 1 87 ? -8.471 -14.492 -1.122 1.00 95.75 87 LYS A C 1
ATOM 718 O O . LYS A 1 87 ? -8.395 -15.284 -2.056 1.00 95.75 87 LYS A O 1
ATOM 723 N N . TYR A 1 88 ? -7.501 -13.626 -0.834 1.00 93.94 88 TYR A N 1
ATOM 724 C CA . TYR A 1 88 ? -6.238 -13.520 -1.575 1.00 93.94 88 TYR A CA 1
ATOM 725 C C . TYR A 1 88 ? -5.051 -14.205 -0.875 1.00 93.94 88 TYR A C 1
ATOM 727 O O . TYR A 1 88 ? -3.906 -13.976 -1.258 1.00 93.94 88 TYR A O 1
ATOM 735 N N . GLY A 1 89 ? -5.305 -15.051 0.130 1.00 92.81 89 GLY A N 1
ATOM 736 C CA . GLY A 1 89 ? -4.270 -15.828 0.818 1.00 92.81 89 GLY A CA 1
ATOM 737 C C . GLY A 1 89 ? -3.494 -15.069 1.899 1.00 92.81 89 GLY A C 1
ATOM 738 O O . GLY A 1 89 ? -2.441 -15.537 2.322 1.00 92.81 89 GLY A O 1
ATOM 739 N N . TYR A 1 90 ? -3.986 -13.915 2.356 1.00 91.12 90 TYR A N 1
ATOM 740 C CA . TYR A 1 90 ? -3.445 -13.235 3.533 1.00 91.12 90 TYR A CA 1
ATOM 741 C C . TYR A 1 90 ? -4.063 -13.803 4.811 1.00 91.12 90 TYR A C 1
ATOM 743 O O . TYR A 1 90 ? -5.286 -13.893 4.946 1.00 91.12 90 TYR A O 1
ATOM 751 N N . GLU A 1 91 ? -3.204 -14.145 5.765 1.00 89.75 91 GLU A N 1
ATOM 752 C CA . GLU A 1 91 ? -3.610 -14.595 7.093 1.00 89.75 91 GLU A CA 1
ATOM 753 C C . GLU A 1 91 ? -4.030 -13.410 7.969 1.00 89.75 91 GLU A C 1
ATOM 755 O O . GLU A 1 91 ? -3.475 -12.315 7.876 1.00 89.75 91 GLU A O 1
ATOM 760 N N . THR A 1 92 ? -5.020 -13.642 8.831 1.00 89.19 92 THR A N 1
A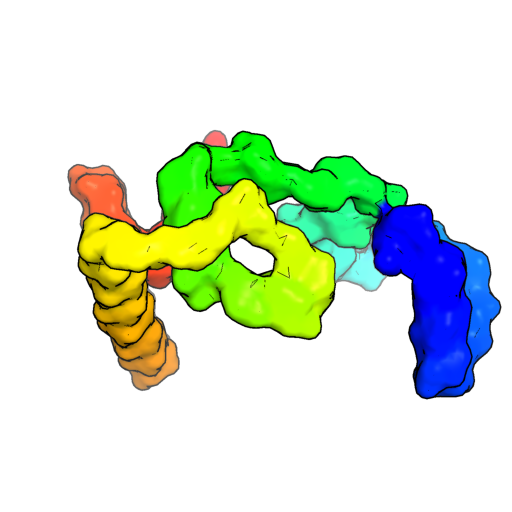TOM 761 C CA . THR A 1 92 ? -5.424 -12.699 9.880 1.00 89.19 92 THR A CA 1
ATOM 762 C C . THR A 1 92 ? -4.824 -13.147 11.201 1.00 89.19 92 THR A C 1
ATOM 764 O O . THR A 1 92 ? -4.934 -14.323 11.549 1.00 89.19 92 THR A O 1
ATOM 767 N N . SER A 1 93 ? -4.250 -12.217 11.954 1.00 86.88 93 SER A N 1
ATOM 768 C CA . SER A 1 93 ? -3.681 -12.482 13.274 1.00 86.88 93 SER A CA 1
ATOM 769 C C . SER A 1 93 ? -4.734 -12.894 14.303 1.00 86.88 93 SER A C 1
ATOM 771 O O . SER A 1 93 ? -4.399 -13.599 15.254 1.00 86.88 93 SER A O 1
ATOM 773 N N . GLN A 1 94 ? -5.997 -12.486 14.125 1.00 79.81 94 GLN A N 1
ATOM 774 C CA . GLN A 1 94 ? -7.102 -12.825 15.023 1.00 79.81 94 GLN A CA 1
ATOM 775 C C . GLN A 1 94 ? -8.374 -13.239 14.255 1.00 79.81 94 GLN A C 1
ATOM 777 O O . GLN A 1 94 ? -8.600 -12.816 13.116 1.00 79.81 94 GLN A O 1
ATOM 782 N N . PRO A 1 95 ? -9.255 -14.066 14.853 1.00 78.44 95 PRO A N 1
ATOM 783 C CA . PRO A 1 95 ? -10.591 -14.292 14.311 1.00 78.44 95 PRO A CA 1
ATOM 784 C C . PRO A 1 95 ? -11.404 -12.989 14.314 1.00 78.44 95 PRO A C 1
ATOM 786 O O . PRO A 1 95 ? -11.194 -12.102 15.142 1.00 78.44 95 PRO A O 1
ATOM 789 N N . LYS A 1 96 ? -12.359 -12.871 13.382 1.00 77.25 96 LYS A N 1
ATOM 790 C CA . LYS A 1 96 ? -13.146 -11.646 13.197 1.00 77.25 96 LYS A CA 1
ATOM 791 C C . LYS A 1 96 ? -13.904 -11.302 14.481 1.00 77.25 96 LYS A C 1
ATOM 793 O O . LYS A 1 96 ? -14.837 -12.000 14.870 1.00 77.25 96 LYS A O 1
ATOM 798 N N . SER A 1 97 ? -13.495 -10.212 15.124 1.00 75.56 97 SER A N 1
ATOM 799 C CA . SER A 1 97 ? -14.102 -9.737 16.364 1.00 75.56 97 SER A CA 1
ATOM 800 C C . SER A 1 97 ? -15.512 -9.196 16.114 1.00 75.56 97 SER A C 1
ATOM 802 O O . SER A 1 97 ? -15.747 -8.442 15.170 1.00 75.56 97 SER A O 1
ATOM 804 N N . SER A 1 98 ? -16.455 -9.541 16.992 1.00 77.44 98 SER A N 1
ATOM 805 C CA . SER A 1 98 ? -17.816 -8.985 17.026 1.00 77.44 98 SER A CA 1
ATOM 806 C C . SER A 1 98 ? -17.909 -7.683 17.835 1.00 77.44 98 SER A C 1
ATOM 808 O O . SER A 1 98 ? -19.006 -7.205 18.125 1.00 77.44 98 SER A O 1
ATOM 810 N N . SER A 1 99 ? -16.765 -7.090 18.195 1.00 86.62 99 SER A N 1
ATOM 811 C CA . SER A 1 99 ? -16.705 -5.893 19.030 1.00 86.62 99 SER A CA 1
ATOM 812 C C . SER A 1 99 ? -17.493 -4.718 18.440 1.00 86.62 99 SER A C 1
ATOM 814 O O . SER A 1 99 ? -17.233 -4.238 17.330 1.00 86.62 99 SER A O 1
ATOM 816 N N . LEU A 1 100 ? -18.424 -4.190 19.239 1.00 88.62 100 LEU A N 1
ATOM 817 C CA . LEU A 1 100 ? -19.192 -2.991 18.909 1.00 88.62 100 LEU A CA 1
ATOM 818 C C . LEU A 1 100 ? -18.285 -1.774 18.700 1.00 88.62 100 LEU A C 1
ATOM 820 O O . LEU A 1 100 ? -18.553 -0.968 17.812 1.00 88.62 100 LEU A O 1
ATOM 824 N N . SER A 1 101 ? -17.193 -1.645 19.462 1.00 89.12 101 SER A N 1
ATOM 825 C CA . SER A 1 101 ? -16.273 -0.509 19.324 1.00 89.12 101 SER A CA 1
ATOM 826 C C . SER A 1 101 ? -15.565 -0.509 17.966 1.00 89.12 101 SER A C 1
ATOM 828 O O . SER A 1 101 ? -15.453 0.547 17.335 1.00 89.12 101 SER A O 1
ATOM 830 N N . LEU A 1 102 ? -15.169 -1.685 17.466 1.00 89.56 102 LEU A N 1
ATOM 831 C CA . LEU A 1 102 ? -14.611 -1.846 16.121 1.00 89.56 102 LEU A CA 1
ATOM 832 C C . LEU A 1 102 ? -15.653 -1.518 15.054 1.00 89.56 102 LEU A C 1
ATOM 834 O O . LEU A 1 102 ? -15.360 -0.757 14.134 1.00 89.56 102 LEU A O 1
ATOM 838 N N . LYS A 1 103 ? -16.894 -1.989 15.225 1.00 90.56 103 LYS A N 1
ATOM 839 C CA . LYS A 1 103 ? -18.000 -1.670 14.314 1.00 90.56 103 LYS A CA 1
ATOM 840 C C . LYS A 1 103 ? -18.262 -0.164 14.227 1.00 90.56 103 LYS A C 1
ATOM 842 O O . LYS A 1 103 ? -18.332 0.379 13.126 1.00 90.56 103 LYS A O 1
ATOM 847 N N . PHE A 1 104 ? -18.364 0.532 15.360 1.00 93.50 104 PHE A N 1
ATOM 848 C CA . PHE A 1 104 ? -18.551 1.987 15.380 1.00 93.50 104 PHE A CA 1
ATOM 849 C C . PHE A 1 104 ? -17.367 2.726 14.755 1.00 93.50 104 PHE A C 1
ATOM 851 O O . PHE A 1 104 ? -17.565 3.664 13.982 1.00 93.50 104 PHE A O 1
ATOM 858 N N . THR A 1 105 ? -16.140 2.284 15.036 1.00 91.62 105 THR A N 1
ATOM 859 C CA . THR A 1 105 ? -14.925 2.874 14.456 1.00 91.62 105 THR A CA 1
ATOM 860 C C . THR A 1 105 ? -14.879 2.681 12.940 1.00 91.62 105 THR A C 1
ATOM 862 O O . THR A 1 105 ? -14.568 3.625 12.207 1.00 91.62 105 THR A O 1
ATOM 865 N N . ALA A 1 106 ? -15.254 1.498 12.450 1.00 91.62 106 ALA A N 1
ATOM 866 C CA . ALA A 1 106 ? -15.358 1.200 11.027 1.00 91.62 106 ALA A CA 1
ATOM 867 C C . ALA A 1 106 ? -16.441 2.053 10.348 1.00 91.62 106 ALA A C 1
ATOM 869 O O . ALA A 1 106 ? -16.160 2.687 9.333 1.00 91.62 106 ALA A O 1
ATOM 870 N N . ILE A 1 107 ? -17.639 2.164 10.937 1.00 93.69 107 ILE A N 1
ATOM 871 C CA . ILE A 1 107 ? -18.730 3.003 10.409 1.00 93.69 107 ILE A CA 1
ATOM 872 C C . ILE A 1 107 ? -18.311 4.476 10.364 1.00 93.69 107 ILE A C 1
ATOM 874 O O . ILE A 1 107 ? -18.462 5.128 9.333 1.00 93.69 107 ILE A O 1
ATOM 878 N N . LYS A 1 108 ? -17.728 5.002 11.448 1.00 93.31 108 LYS A N 1
ATOM 879 C CA . LYS A 1 108 ? -17.209 6.377 11.496 1.00 93.31 108 LYS A CA 1
ATOM 880 C C . LYS A 1 108 ? -16.169 6.613 10.399 1.00 93.31 108 LYS A C 1
ATOM 882 O O . LYS A 1 108 ? -16.197 7.648 9.733 1.00 93.31 108 LYS A O 1
ATOM 887 N N . SER A 1 109 ? -15.268 5.653 10.196 1.00 88.62 109 SER A N 1
ATOM 888 C CA . SER A 1 109 ? -14.232 5.729 9.162 1.00 88.62 109 SER A CA 1
ATOM 889 C C . SER A 1 109 ? -14.826 5.688 7.756 1.00 88.62 109 SER A C 1
ATOM 891 O O . SER A 1 109 ? -14.404 6.468 6.904 1.00 88.62 109 SER A O 1
ATOM 893 N N . PHE A 1 110 ? -15.842 4.852 7.533 1.00 92.25 110 PHE A N 1
ATOM 894 C CA . PHE A 1 110 ? -16.578 4.773 6.277 1.00 92.25 110 PHE A CA 1
ATOM 895 C C . PHE A 1 110 ? -17.319 6.078 5.964 1.00 92.25 110 PHE A C 1
ATOM 897 O O . PHE A 1 110 ? -17.156 6.620 4.875 1.00 92.25 110 PHE A O 1
ATOM 904 N N . ILE A 1 111 ? -18.063 6.638 6.924 1.00 94.06 111 ILE A N 1
ATOM 905 C CA . ILE A 1 111 ? -18.762 7.923 6.756 1.00 94.06 111 ILE A CA 1
ATOM 906 C C . ILE A 1 111 ? -17.758 9.029 6.423 1.00 94.06 111 ILE A C 1
ATOM 908 O O . ILE A 1 111 ? -17.948 9.769 5.459 1.00 94.06 111 ILE A O 1
ATOM 912 N N . ARG A 1 112 ? -16.648 9.109 7.170 1.00 90.19 112 ARG A N 1
ATOM 913 C CA . ARG A 1 112 ? -15.572 10.071 6.893 1.00 90.19 112 ARG A CA 1
ATOM 914 C C . ARG A 1 112 ? -15.007 9.896 5.482 1.00 90.19 112 ARG A C 1
ATOM 916 O O . ARG A 1 112 ? -14.781 10.889 4.799 1.00 90.19 112 ARG A O 1
ATOM 923 N N . HIS A 1 113 ? -14.791 8.657 5.040 1.00 88.56 113 HIS A N 1
ATOM 924 C CA . HIS A 1 113 ? -14.325 8.372 3.685 1.00 88.56 113 HIS A CA 1
ATOM 925 C C . HIS A 1 113 ? -15.336 8.830 2.625 1.00 88.56 113 HIS A C 1
ATOM 927 O O . HIS A 1 113 ? -14.935 9.485 1.670 1.00 88.56 113 HIS A O 1
ATOM 933 N N . GLN A 1 114 ? -16.632 8.571 2.814 1.00 93.00 114 GLN A N 1
ATOM 934 C CA . GLN A 1 114 ? -17.681 9.020 1.892 1.00 93.00 114 GLN A CA 1
ATOM 935 C C . GLN A 1 114 ? -17.763 10.546 1.806 1.00 93.00 114 GLN A C 1
ATOM 937 O O . GLN A 1 114 ? -17.838 11.097 0.709 1.00 93.00 114 GLN A O 1
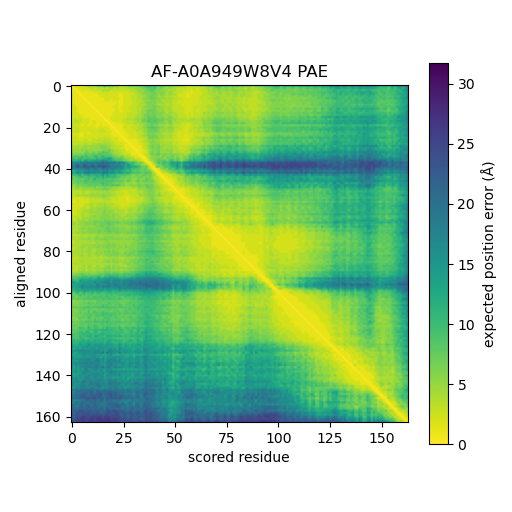ATOM 942 N N . ILE A 1 115 ? -17.691 11.236 2.949 1.00 90.44 115 ILE A N 1
ATOM 943 C CA . ILE A 1 115 ? -17.633 12.701 2.993 1.00 90.44 115 ILE A CA 1
ATOM 944 C C . ILE A 1 115 ? -16.411 13.188 2.213 1.00 90.44 115 ILE A C 1
ATOM 946 O O . ILE A 1 115 ? -16.564 13.977 1.286 1.00 90.44 115 ILE A O 1
ATOM 950 N N . ASN A 1 116 ? -15.217 12.671 2.518 1.00 86.19 116 ASN A N 1
ATOM 951 C CA . ASN A 1 116 ? -13.991 13.052 1.816 1.00 86.19 116 ASN A CA 1
ATOM 952 C C . ASN A 1 116 ? -14.100 12.796 0.310 1.00 86.19 116 ASN A C 1
ATOM 954 O O . ASN A 1 116 ? -13.817 13.696 -0.469 1.00 86.19 116 ASN A O 1
ATOM 958 N N . TYR A 1 117 ? -14.570 11.621 -0.111 1.00 89.75 117 TYR A N 1
ATOM 959 C CA . TYR A 1 117 ? -14.764 11.283 -1.520 1.00 89.75 117 TYR A CA 1
ATOM 960 C C . TYR A 1 117 ? -15.709 12.262 -2.227 1.00 89.75 117 TYR A C 1
ATOM 962 O O . TYR A 1 117 ? -15.429 12.703 -3.345 1.00 89.75 117 TYR A O 1
ATOM 970 N N . LYS A 1 118 ? -16.809 12.657 -1.576 1.00 90.12 118 LYS A N 1
ATOM 971 C CA . LYS A 1 118 ? -17.743 13.653 -2.116 1.00 90.12 118 LYS A CA 1
ATOM 972 C C . LYS A 1 118 ? -17.117 15.033 -2.213 1.00 90.12 118 LYS A C 1
ATOM 974 O O . LYS A 1 118 ? -17.266 15.662 -3.259 1.00 90.12 118 LYS A O 1
ATOM 979 N N . ILE A 1 119 ? -16.395 15.479 -1.183 1.00 86.25 119 ILE A N 1
ATOM 980 C CA . ILE A 1 119 ? -15.671 16.749 -1.262 1.00 86.25 119 ILE A CA 1
ATOM 981 C C . ILE A 1 119 ? -14.673 16.659 -2.420 1.00 86.25 119 ILE A C 1
ATOM 983 O O . ILE A 1 119 ? -14.622 17.587 -3.218 1.00 86.25 119 ILE A O 1
ATOM 987 N N . ILE A 1 120 ? -13.931 15.548 -2.570 1.00 84.88 120 ILE A N 1
ATOM 988 C CA . ILE A 1 120 ? -12.923 15.347 -3.634 1.00 84.88 120 ILE A CA 1
ATOM 989 C C . ILE A 1 120 ? -13.532 15.455 -5.010 1.00 84.88 120 ILE A C 1
ATOM 991 O O . ILE A 1 120 ? -13.087 16.243 -5.843 1.00 84.88 120 ILE A O 1
ATOM 995 N N . THR A 1 121 ? -14.608 14.717 -5.212 1.00 87.94 121 THR A N 1
ATOM 996 C CA . THR A 1 121 ? -15.345 14.732 -6.465 1.00 87.94 121 THR A CA 1
ATOM 997 C C . THR A 1 121 ? -15.884 16.129 -6.773 1.00 87.94 121 THR A C 1
ATOM 999 O O . THR A 1 121 ? -15.864 16.545 -7.927 1.00 87.94 121 THR A O 1
ATOM 1002 N N . LEU A 1 122 ? -16.357 16.868 -5.765 1.00 87.81 122 LEU A N 1
ATOM 1003 C CA . LEU A 1 122 ? -16.847 18.230 -5.954 1.00 87.81 122 LEU A CA 1
ATOM 1004 C C . LEU A 1 122 ? -15.705 19.201 -6.268 1.00 87.81 122 LEU A C 1
ATOM 1006 O O . LEU A 1 122 ? -15.815 19.960 -7.222 1.00 87.81 122 LEU A O 1
ATOM 1010 N N . TYR A 1 123 ? -14.600 19.133 -5.525 1.00 85.12 123 TYR A N 1
ATOM 1011 C CA . TYR A 1 123 ? -13.418 19.967 -5.726 1.00 85.12 123 TYR A CA 1
ATOM 1012 C C . TYR A 1 123 ? -12.879 19.838 -7.150 1.00 85.12 123 TYR A C 1
ATOM 1014 O O . TYR A 1 123 ? -12.672 20.848 -7.814 1.00 85.12 123 TYR A O 1
ATOM 1022 N N . TYR A 1 124 ? -12.731 18.614 -7.665 1.00 85.19 124 TYR A N 1
ATOM 1023 C CA . TYR A 1 124 ? -12.252 18.398 -9.033 1.00 85.19 124 TYR A CA 1
ATOM 1024 C C . TYR A 1 124 ? -13.263 18.793 -10.121 1.00 85.19 124 TYR A C 1
ATOM 1026 O O . TYR A 1 124 ? -12.870 18.951 -11.274 1.00 85.19 124 TYR A O 1
ATOM 1034 N N . LYS A 1 125 ? -14.539 19.012 -9.775 1.00 89.94 125 LYS A N 1
ATOM 1035 C CA . LYS A 1 125 ? -15.546 19.593 -10.680 1.00 89.94 125 LYS A CA 1
ATOM 1036 C C . LYS A 1 125 ? -15.538 21.124 -10.692 1.00 89.94 125 LYS A C 1
ATOM 1038 O O . LYS A 1 125 ? -16.194 21.717 -11.545 1.00 89.94 125 LYS A O 1
ATOM 1043 N N . LEU A 1 126 ? -14.835 21.775 -9.763 1.00 88.31 126 LEU A N 1
ATOM 1044 C CA . LEU A 1 126 ? -14.784 23.231 -9.691 1.00 88.31 126 LEU A CA 1
ATOM 1045 C C . LEU A 1 126 ? -13.865 23.826 -10.776 1.00 88.31 126 LEU A C 1
ATOM 1047 O O . LEU A 1 126 ? -12.796 23.267 -11.069 1.00 88.31 126 LEU A O 1
ATOM 1051 N N . PRO A 1 127 ? -14.212 25.006 -11.327 1.00 93.44 127 PRO A N 1
ATOM 1052 C CA . PRO A 1 127 ? -13.320 25.771 -12.192 1.00 93.44 127 PRO A CA 1
ATOM 1053 C C . PRO A 1 127 ? -11.933 25.991 -11.569 1.00 93.44 127 PRO A C 1
ATOM 1055 O O . PRO A 1 127 ? -11.784 26.123 -10.351 1.00 93.44 127 PRO A O 1
ATOM 1058 N N . GLN A 1 128 ? -10.898 26.080 -12.406 1.00 85.81 128 GLN A N 1
ATOM 1059 C CA . GLN A 1 128 ? -9.505 26.193 -11.951 1.00 85.81 128 GLN A CA 1
ATOM 1060 C C . GLN A 1 128 ? -9.286 27.374 -10.980 1.00 85.81 128 GLN A C 1
ATOM 1062 O O . GLN A 1 128 ? -8.731 27.185 -9.902 1.00 85.81 128 GLN A O 1
ATOM 1067 N N . LYS A 1 129 ? -9.840 28.558 -11.283 1.00 88.38 129 LYS A N 1
ATOM 1068 C CA . LYS A 1 129 ? -9.725 29.756 -10.425 1.00 88.38 129 LYS A CA 1
ATOM 1069 C C . LYS A 1 129 ? -10.307 29.559 -9.021 1.00 88.38 129 LYS A C 1
ATOM 1071 O O . LYS A 1 129 ? -9.758 30.043 -8.037 1.00 88.38 129 LYS A O 1
ATOM 1076 N N . THR A 1 130 ? -11.419 28.831 -8.908 1.00 86.12 130 THR A N 1
ATOM 1077 C CA . THR A 1 130 ? -12.024 28.533 -7.600 1.00 86.12 130 THR A CA 1
ATOM 1078 C C . THR A 1 130 ? -11.195 27.534 -6.801 1.00 86.12 130 THR A C 1
ATOM 1080 O O . THR A 1 130 ? -11.093 27.671 -5.584 1.00 86.12 130 THR A O 1
ATOM 1083 N N . ARG A 1 131 ? -10.543 26.574 -7.471 1.00 84.25 131 ARG A N 1
ATOM 1084 C CA . ARG A 1 131 ? -9.616 25.641 -6.817 1.00 84.25 131 ARG A CA 1
ATOM 1085 C C . ARG A 1 131 ? -8.396 26.366 -6.249 1.00 84.25 131 ARG A C 1
ATOM 1087 O O . ARG A 1 131 ? -8.023 26.108 -5.111 1.00 84.25 131 ARG A O 1
ATOM 1094 N N . GLU A 1 132 ? -7.840 27.319 -6.992 1.00 84.31 132 GLU A N 1
ATOM 1095 C CA . GLU A 1 132 ? -6.718 28.161 -6.546 1.00 84.31 132 GLU A CA 1
ATOM 1096 C C . GLU A 1 132 ? -7.081 29.044 -5.343 1.00 84.31 132 GLU A C 1
ATOM 1098 O O . GLU A 1 132 ? -6.309 29.157 -4.391 1.00 84.31 132 GLU A O 1
ATOM 1103 N N . LEU A 1 133 ? -8.290 29.615 -5.323 1.00 86.25 133 LEU A N 1
ATOM 1104 C CA . LEU A 1 133 ? -8.776 30.358 -4.159 1.00 86.25 133 LEU A CA 1
ATOM 1105 C C . LEU A 1 133 ? -8.903 29.449 -2.923 1.00 86.25 133 LEU A C 1
ATOM 1107 O O . LEU A 1 133 ? -8.454 29.804 -1.831 1.00 86.25 133 LEU A O 1
ATOM 1111 N N . MET A 1 134 ? -9.496 28.263 -3.094 1.00 82.00 134 MET A N 1
ATOM 1112 C CA . MET A 1 134 ? -9.665 27.291 -2.009 1.00 82.00 134 MET A CA 1
ATOM 1113 C C . MET A 1 134 ? -8.324 26.775 -1.474 1.00 82.00 134 MET A C 1
ATOM 1115 O O . MET A 1 134 ? -8.178 26.607 -0.260 1.00 82.00 134 MET A O 1
ATOM 1119 N N . SER A 1 135 ? -7.336 26.549 -2.345 1.00 79.81 135 SER A N 1
ATOM 1120 C CA . SER A 1 135 ? -5.994 26.138 -1.925 1.00 79.81 135 SER A CA 1
ATOM 1121 C C . SER A 1 135 ? -5.285 27.255 -1.150 1.00 79.81 135 SER A C 1
ATOM 1123 O O . SER A 1 135 ? -4.697 26.988 -0.100 1.00 79.81 135 SER A O 1
ATOM 1125 N N . GLY A 1 136 ? -5.428 28.516 -1.578 1.00 81.50 136 GLY A N 1
ATOM 1126 C CA . GLY A 1 136 ? -4.939 29.690 -0.850 1.00 81.50 136 GLY A CA 1
A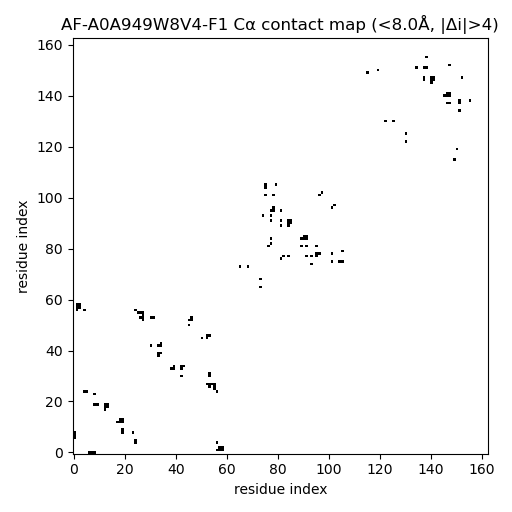TOM 1127 C C . GLY A 1 136 ? -5.544 29.816 0.552 1.00 81.50 136 GLY A C 1
ATOM 1128 O O . GLY A 1 136 ? -4.812 29.934 1.538 1.00 81.50 136 GLY A O 1
ATOM 1129 N N . PHE A 1 137 ? -6.871 29.699 0.666 1.00 83.44 137 PHE A N 1
ATOM 1130 C CA . PHE A 1 137 ? -7.563 29.731 1.959 1.00 83.44 137 PHE A CA 1
ATOM 1131 C C . PHE A 1 137 ? -7.134 28.577 2.871 1.00 83.44 137 PHE A C 1
ATOM 1133 O O . PHE A 1 137 ? -6.882 28.771 4.060 1.00 83.44 137 PHE A O 1
ATOM 1140 N N . SER A 1 138 ? -6.971 27.373 2.324 1.00 82.94 138 SER A N 1
ATOM 1141 C CA . SER A 1 138 ? -6.504 26.251 3.132 1.00 82.94 138 SER A CA 1
ATOM 1142 C C . SER A 1 138 ? -5.052 26.388 3.581 1.00 82.94 138 SER A C 1
ATOM 1144 O O . SER A 1 138 ? -4.740 25.930 4.678 1.00 82.94 138 SER A O 1
ATOM 1146 N N . ARG A 1 139 ? -4.167 26.989 2.773 1.00 81.75 139 ARG A N 1
ATOM 1147 C CA . ARG A 1 139 ? -2.784 27.291 3.183 1.00 81.75 139 ARG A CA 1
ATOM 1148 C C . ARG A 1 139 ? -2.768 28.263 4.354 1.00 81.75 139 ARG A C 1
ATOM 1150 O O . ARG A 1 139 ? -1.992 28.074 5.287 1.00 81.75 139 ARG A O 1
ATOM 1157 N N . PHE A 1 140 ? -3.638 29.270 4.325 1.00 85.00 140 PHE A N 1
ATOM 1158 C CA . PHE A 1 140 ? -3.828 30.184 5.449 1.00 85.00 140 PHE A CA 1
ATOM 1159 C C . PHE A 1 140 ? -4.290 29.437 6.708 1.00 85.00 140 PHE A C 1
ATOM 1161 O O . PHE A 1 140 ? -3.642 29.540 7.746 1.00 85.00 140 PHE A O 1
ATOM 1168 N N . LEU A 1 141 ? -5.343 28.617 6.609 1.00 82.69 141 LEU A N 1
ATOM 1169 C CA . LEU A 1 141 ? -5.834 27.833 7.748 1.00 82.69 141 LEU A CA 1
ATOM 1170 C C . LEU A 1 141 ? -4.774 26.884 8.321 1.00 82.69 141 LEU A C 1
ATOM 1172 O O . LEU A 1 141 ? -4.684 26.730 9.538 1.00 82.69 141 LEU A O 1
ATOM 1176 N N . PHE A 1 142 ? -3.951 26.271 7.469 1.00 84.56 142 PHE A N 1
ATOM 1177 C CA . PHE A 1 142 ? -2.858 25.420 7.924 1.00 84.56 142 PHE A CA 1
ATOM 1178 C C . PHE A 1 142 ? -1.768 26.215 8.645 1.00 84.56 142 PHE A C 1
ATOM 1180 O O . PHE A 1 142 ? -1.370 25.844 9.744 1.00 84.56 142 PHE A O 1
ATOM 1187 N N . LYS A 1 143 ? -1.317 27.341 8.084 1.00 83.88 143 LYS A N 1
ATOM 1188 C CA . LYS A 1 143 ? -0.290 28.174 8.727 1.00 83.88 143 LYS A CA 1
ATOM 1189 C C . LYS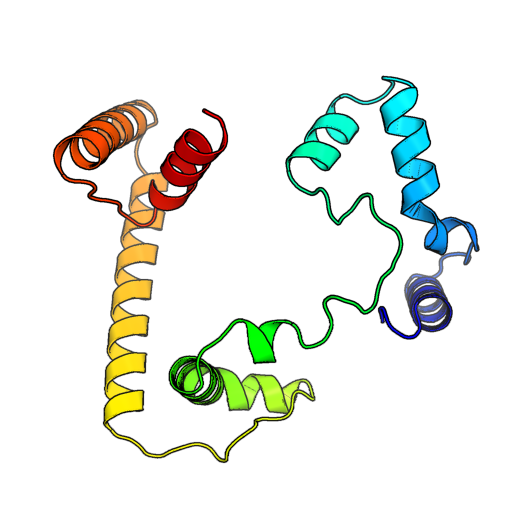 A 1 143 ? -0.753 28.737 10.071 1.00 83.88 143 LYS A C 1
ATOM 1191 O O . LYS A 1 143 ? 0.030 28.756 11.013 1.00 83.88 143 LYS A O 1
ATOM 1196 N N . THR A 1 144 ? -2.010 29.169 10.162 1.00 88.69 144 THR A N 1
ATOM 1197 C CA . THR A 1 144 ? -2.538 29.832 11.362 1.00 88.69 144 THR A CA 1
ATOM 1198 C C . THR A 1 144 ? -3.015 28.840 12.423 1.00 88.69 144 THR A C 1
ATOM 1200 O O . THR A 1 144 ? -2.772 29.049 13.606 1.00 88.69 144 THR A O 1
ATOM 1203 N N . PHE A 1 145 ? -3.675 27.748 12.024 1.00 86.38 145 PHE A N 1
ATOM 1204 C CA . PHE A 1 145 ? -4.350 26.830 12.954 1.00 86.38 145 PHE A CA 1
ATOM 1205 C C . PHE A 1 145 ? -3.861 25.381 12.867 1.00 86.38 145 PHE A C 1
ATOM 1207 O O . PHE A 1 145 ? -4.414 24.512 13.538 1.00 86.38 145 PHE A O 1
ATOM 1214 N N . ARG A 1 146 ? -2.875 25.082 12.010 1.00 79.94 146 ARG A N 1
ATOM 1215 C CA . ARG A 1 146 ? -2.434 23.711 11.674 1.00 79.94 146 ARG A CA 1
ATOM 1216 C C . ARG A 1 146 ? -3.567 22.803 11.191 1.00 79.94 146 ARG A C 1
ATOM 1218 O O . ARG A 1 146 ? -3.470 21.578 11.241 1.00 79.94 146 ARG A O 1
ATOM 1225 N N . TYR A 1 147 ? -4.642 23.401 10.681 1.00 78.19 147 TYR A N 1
ATOM 1226 C CA . TYR A 1 147 ? -5.769 22.663 10.139 1.00 78.19 147 TYR A CA 1
ATOM 1227 C C . TYR A 1 147 ? -5.428 22.114 8.752 1.00 78.19 147 TYR A C 1
ATOM 1229 O O . TYR A 1 147 ? -5.029 22.861 7.858 1.00 78.19 147 TYR A O 1
ATOM 1237 N N . THR A 1 148 ? -5.627 20.811 8.556 1.00 71.50 148 THR A N 1
ATOM 1238 C CA . THR A 1 148 ? -5.513 20.158 7.247 1.00 71.50 148 THR A CA 1
ATOM 1239 C C . THR A 1 148 ? -6.806 19.433 6.911 1.00 71.50 148 THR A C 1
ATOM 1241 O O . THR A 1 148 ? -7.463 18.856 7.777 1.00 71.50 148 THR A O 1
ATOM 1244 N N . ASN A 1 149 ? -7.174 19.456 5.634 1.00 71.31 149 ASN A N 1
ATOM 1245 C CA . ASN A 1 149 ? -8.181 18.562 5.074 1.00 71.31 149 ASN A CA 1
ATOM 1246 C C . ASN A 1 149 ? -7.482 17.524 4.179 1.00 71.31 149 ASN A C 1
ATOM 1248 O O . ASN A 1 149 ? -6.280 17.618 3.934 1.00 71.31 149 ASN A O 1
ATOM 1252 N N . TYR A 1 150 ? -8.234 16.540 3.681 1.00 67.00 150 TYR A N 1
ATOM 1253 C CA . TYR A 1 150 ? -7.671 15.451 2.874 1.00 67.00 150 TYR A CA 1
ATOM 1254 C C . TYR A 1 150 ? -6.919 15.934 1.617 1.00 67.00 150 TYR A C 1
ATOM 1256 O O . TYR A 1 150 ? -5.937 15.320 1.220 1.00 67.00 150 TYR A O 1
ATOM 1264 N N . PHE A 1 151 ? -7.354 17.037 1.006 1.00 65.88 151 PHE A N 1
ATOM 1265 C CA . PHE A 1 151 ? -6.749 17.568 -0.220 1.00 65.88 151 PHE A CA 1
ATOM 1266 C C . PHE A 1 151 ? -5.361 18.111 0.000 1.00 65.88 151 PHE A C 1
ATOM 1268 O O . PHE A 1 151 ? -4.461 17.871 -0.790 1.00 65.88 151 PHE A O 1
ATOM 1275 N N . ASN A 1 152 ? -5.211 18.848 1.091 1.00 71.56 152 ASN A N 1
ATOM 1276 C CA . ASN A 1 152 ? -4.036 19.669 1.286 1.00 71.56 152 ASN A CA 1
ATOM 1277 C C . ASN A 1 152 ? -3.083 19.035 2.300 1.00 71.56 152 ASN A C 1
ATOM 1279 O O . ASN A 1 152 ? -1.964 19.500 2.474 1.00 71.56 152 ASN A O 1
ATOM 1283 N N . SER A 1 153 ? -3.493 17.940 2.953 1.00 68.69 153 SER A N 1
ATOM 1284 C CA . SER A 1 153 ? -2.630 17.198 3.870 1.00 68.69 153 SER A CA 1
ATOM 1285 C C . SER A 1 153 ? -1.399 16.611 3.185 1.00 68.69 153 SER A C 1
ATOM 1287 O O . SER A 1 153 ? -0.366 16.492 3.832 1.00 68.69 153 SER A O 1
ATOM 1289 N N . SER A 1 154 ? -1.500 16.235 1.908 1.00 62.16 154 SER A N 1
ATOM 1290 C CA . SER A 1 154 ? -0.374 15.691 1.140 1.00 62.16 154 SER A CA 1
ATOM 1291 C C . SER A 1 154 ? 0.576 16.810 0.713 1.00 62.16 154 SER A C 1
ATOM 1293 O O . SER A 1 154 ? 1.766 16.745 1.010 1.00 62.16 154 SER A O 1
ATOM 1295 N N . ASP A 1 155 ? 0.025 17.876 0.125 1.00 65.81 155 ASP A N 1
ATOM 1296 C CA . ASP A 1 155 ? 0.780 19.042 -0.348 1.00 65.81 155 ASP A CA 1
ATOM 1297 C C . ASP A 1 155 ? 1.515 19.755 0.796 1.00 65.81 155 ASP A C 1
ATOM 1299 O O . ASP A 1 155 ? 2.687 20.098 0.674 1.00 65.81 155 ASP A O 1
ATOM 1303 N N . PHE A 1 156 ? 0.869 19.933 1.953 1.00 69.88 156 PHE A N 1
ATOM 1304 C CA . PHE A 1 156 ? 1.488 20.632 3.085 1.00 69.88 156 PHE A CA 1
ATOM 1305 C C . PHE A 1 156 ? 2.557 19.796 3.795 1.00 69.88 156 PHE A C 1
ATOM 1307 O O . PHE A 1 156 ? 3.515 20.360 4.314 1.00 69.88 156 PHE A O 1
ATOM 1314 N N . ARG A 1 157 ? 2.437 18.459 3.792 1.00 58.75 157 ARG A N 1
ATOM 1315 C CA . ARG A 1 157 ? 3.494 17.566 4.305 1.00 58.75 157 ARG A CA 1
ATOM 1316 C C . ARG A 1 157 ? 4.722 17.551 3.399 1.00 58.75 157 ARG A C 1
ATOM 1318 O O . ARG A 1 157 ? 5.831 17.387 3.893 1.00 58.75 157 ARG A O 1
ATOM 1325 N N . TYR A 1 158 ? 4.531 17.708 2.091 1.00 56.69 158 TYR A N 1
ATOM 1326 C CA . TYR A 1 158 ? 5.637 17.827 1.143 1.00 56.69 158 TYR A CA 1
ATOM 1327 C C . TYR A 1 158 ? 6.413 19.138 1.344 1.00 56.69 158 TYR A C 1
ATOM 1329 O O . TYR A 1 158 ? 7.641 19.122 1.356 1.00 56.69 158 TYR A O 1
ATOM 1337 N N . ASP A 1 159 ? 5.710 20.249 1.587 1.00 59.44 159 ASP A N 1
ATOM 1338 C CA . ASP A 1 159 ? 6.323 21.558 1.865 1.00 59.44 159 ASP A CA 1
ATOM 1339 C C . ASP A 1 159 ? 7.102 21.613 3.198 1.00 59.44 159 ASP A C 1
ATOM 1341 O O . ASP A 1 159 ? 8.014 22.428 3.332 1.00 59.44 159 ASP A O 1
ATOM 1345 N N . GLU A 1 160 ? 6.752 20.795 4.200 1.00 59.47 160 GLU A N 1
ATOM 1346 C CA . GLU A 1 160 ? 7.485 20.723 5.479 1.00 59.47 160 GLU A CA 1
ATOM 1347 C C . GLU A 1 160 ? 8.755 19.864 5.403 1.00 59.47 160 GLU A C 1
ATOM 1349 O O . GLU A 1 160 ? 9.732 20.190 6.065 1.00 59.47 160 GLU A O 1
ATOM 1354 N N . ASN A 1 161 ? 8.766 18.797 4.597 1.00 49.47 161 ASN A N 1
ATOM 1355 C CA . ASN A 1 161 ? 9.923 17.897 4.480 1.00 49.47 161 ASN A CA 1
ATOM 1356 C C . ASN A 1 161 ? 11.010 18.401 3.509 1.00 49.47 161 ASN A C 1
ATOM 1358 O O . ASN A 1 161 ? 12.090 17.819 3.464 1.00 49.47 161 ASN A O 1
ATOM 1362 N N . ASN A 1 162 ? 10.721 19.448 2.727 1.00 46.19 162 ASN A N 1
ATOM 1363 C CA . ASN A 1 162 ? 11.627 20.051 1.739 1.00 46.19 162 ASN A CA 1
ATOM 1364 C C . ASN A 1 162 ? 12.112 21.464 2.137 1.00 46.19 162 ASN A C 1
ATOM 1366 O O . ASN A 1 162 ? 12.515 22.246 1.274 1.00 46.19 162 ASN A O 1
ATOM 1370 N N . LYS A 1 163 ? 12.046 21.808 3.428 1.00 44.00 163 LYS A N 1
ATOM 1371 C CA . LYS A 1 163 ? 12.639 23.015 4.027 1.00 44.00 163 LYS A CA 1
ATOM 1372 C C . LYS A 1 163 ? 13.728 22.632 5.011 1.00 44.00 163 LYS A C 1
ATOM 1374 O O . LYS A 1 163 ? 14.703 23.407 5.092 1.00 44.00 163 LYS A O 1
#